Protein AF-A0A348VC91-F1 (afdb_monomer)

Structure (mmCIF, N/CA/C/O backbone):
data_AF-A0A348VC91-F1
#
_entry.id   AF-A0A348VC91-F1
#
loop_
_atom_site.group_PDB
_atom_site.id
_atom_site.type_symbol
_atom_site.label_atom_id
_atom_site.label_alt_id
_atom_site.label_comp_id
_atom_site.label_asym_id
_atom_site.label_entity_id
_atom_site.label_seq_id
_atom_site.pdbx_PDB_ins_code
_atom_site.Cartn_x
_atom_site.Cartn_y
_atom_site.Cartn_z
_atom_site.occupancy
_atom_site.B_iso_or_equiv
_atom_site.auth_seq_id
_atom_site.auth_comp_id
_atom_site.auth_asym_id
_atom_site.auth_atom_id
_atom_site.pdbx_PDB_model_num
ATOM 1 N N . MET A 1 1 ? 0.172 0.513 21.635 1.00 49.19 1 MET A N 1
ATOM 2 C CA . MET A 1 1 ? 0.280 0.175 20.194 1.00 49.19 1 MET A CA 1
ATOM 3 C C . MET A 1 1 ? -1.072 -0.354 19.743 1.00 49.19 1 MET A C 1
ATOM 5 O O . MET A 1 1 ? -1.693 -1.054 20.526 1.00 49.19 1 MET A O 1
ATOM 9 N N . ALA A 1 2 ? -1.558 -0.000 18.551 1.00 53.41 2 ALA A N 1
ATOM 10 C CA . ALA A 1 2 ? -2.836 -0.526 18.061 1.00 53.41 2 ALA A CA 1
ATOM 11 C C . ALA A 1 2 ? -2.743 -2.053 17.887 1.00 53.41 2 ALA A C 1
ATOM 13 O O . ALA A 1 2 ? -1.845 -2.532 17.196 1.00 53.41 2 ALA A O 1
ATOM 14 N N . HIS A 1 3 ? -3.642 -2.800 18.532 1.00 61.00 3 HIS A N 1
ATOM 15 C CA . HIS A 1 3 ? -3.702 -4.268 18.453 1.00 61.00 3 HIS A CA 1
ATOM 16 C C . HIS A 1 3 ? -4.579 -4.764 17.293 1.00 61.00 3 HIS A C 1
ATOM 18 O O . HIS A 1 3 ? -4.600 -5.957 17.003 1.00 61.00 3 HIS A O 1
ATOM 24 N N . ALA A 1 4 ? -5.285 -3.850 16.624 1.00 72.94 4 ALA A N 1
ATOM 25 C CA . ALA A 1 4 ? -6.134 -4.125 15.479 1.00 72.94 4 ALA A CA 1
ATOM 26 C C . ALA A 1 4 ? -6.077 -2.966 14.476 1.00 72.94 4 ALA A C 1
ATOM 28 O O . ALA A 1 4 ? -5.817 -1.811 14.830 1.00 72.94 4 ALA A O 1
ATOM 29 N N . GLY A 1 5 ? -6.318 -3.281 13.211 1.00 79.44 5 GLY A N 1
ATOM 30 C CA . GLY A 1 5 ? -6.436 -2.284 12.163 1.00 79.44 5 GLY A CA 1
ATOM 31 C C . GLY A 1 5 ? -6.714 -2.921 10.814 1.00 79.44 5 GLY A C 1
ATOM 32 O O . GLY A 1 5 ? -6.590 -4.132 10.645 1.00 79.44 5 GLY A O 1
ATOM 33 N N . LEU A 1 6 ? -7.100 -2.076 9.872 1.00 80.00 6 LEU A N 1
ATOM 34 C CA . LEU A 1 6 ? -7.502 -2.455 8.530 1.00 80.00 6 LEU A CA 1
ATOM 35 C C . LEU A 1 6 ? -6.354 -2.154 7.572 1.00 80.00 6 LEU A C 1
ATOM 37 O O . LEU A 1 6 ? -5.892 -1.014 7.523 1.00 80.00 6 LEU A O 1
ATOM 41 N N . THR A 1 7 ? -5.900 -3.133 6.795 1.00 81.75 7 THR A N 1
ATOM 42 C CA . THR A 1 7 ? -5.050 -2.844 5.639 1.00 81.75 7 THR A CA 1
ATOM 43 C C . THR A 1 7 ? -5.915 -2.780 4.392 1.00 81.75 7 THR A C 1
ATOM 45 O O . THR A 1 7 ? -6.643 -3.714 4.083 1.00 81.75 7 THR A O 1
ATOM 48 N N . ILE A 1 8 ? -5.802 -1.690 3.646 1.00 79.50 8 ILE A N 1
ATOM 49 C CA . ILE A 1 8 ? -6.390 -1.551 2.319 1.00 79.50 8 ILE A CA 1
ATOM 50 C C . ILE A 1 8 ? -5.256 -1.410 1.310 1.00 79.50 8 ILE A C 1
ATOM 52 O O . ILE A 1 8 ? -4.354 -0.604 1.500 1.00 79.50 8 ILE A O 1
ATOM 56 N N . PHE A 1 9 ? -5.261 -2.191 0.245 1.00 79.56 9 PHE A N 1
ATOM 57 C CA . PHE A 1 9 ? -4.449 -1.897 -0.931 1.00 79.56 9 PHE A CA 1
ATOM 58 C C . PHE A 1 9 ? -5.270 -1.008 -1.827 1.00 79.56 9 PHE A C 1
ATOM 60 O O . PHE A 1 9 ? -6.467 -1.217 -1.903 1.00 79.56 9 PHE A O 1
ATOM 67 N N . PHE A 1 10 ? -4.663 -0.046 -2.501 1.00 75.12 10 PHE A N 1
ATOM 68 C CA . PHE A 1 10 ? -5.365 0.741 -3.505 1.00 75.12 10 PHE A CA 1
ATOM 69 C C . PHE A 1 10 ? -4.452 1.012 -4.693 1.00 75.12 10 PHE A C 1
ATOM 71 O O . PHE A 1 10 ? -3.227 1.095 -4.568 1.00 75.12 10 PHE A O 1
ATOM 78 N N . ARG A 1 11 ? -5.067 1.224 -5.845 1.00 77.25 11 ARG A N 1
ATOM 79 C CA . ARG A 1 11 ? -4.423 1.720 -7.057 1.00 77.25 11 ARG A CA 1
ATOM 80 C C . ARG A 1 11 ? -5.231 2.891 -7.590 1.00 77.25 11 ARG A C 1
ATOM 82 O O . ARG A 1 11 ? -6.446 2.961 -7.432 1.00 77.25 11 ARG A O 1
ATOM 89 N N . LYS A 1 12 ? -4.532 3.835 -8.208 1.00 75.06 12 LYS A N 1
ATOM 90 C CA . LYS A 1 12 ? -5.169 4.980 -8.853 1.00 75.06 12 LYS A CA 1
ATOM 91 C C . LYS A 1 12 ? -5.523 4.608 -10.289 1.00 75.06 12 LYS A C 1
ATOM 93 O O . LYS A 1 12 ? -4.664 4.110 -11.016 1.00 75.06 12 LYS A O 1
ATOM 98 N N . MET A 1 13 ? -6.768 4.862 -10.670 1.00 75.06 13 MET A N 1
ATOM 99 C CA . MET A 1 13 ? -7.315 4.608 -12.006 1.00 75.06 13 MET A CA 1
ATOM 100 C C . MET A 1 13 ? -7.863 5.900 -12.619 1.00 75.06 13 MET A C 1
ATOM 102 O O . MET A 1 13 ? -8.285 6.806 -11.893 1.00 75.06 13 MET A O 1
ATOM 106 N N . ASP A 1 14 ? -7.842 5.997 -13.946 1.00 76.50 14 ASP A N 1
ATOM 107 C CA . ASP A 1 14 ? -8.416 7.111 -14.709 1.00 76.50 14 ASP A CA 1
ATOM 108 C C . ASP A 1 14 ? -8.005 8.498 -14.179 1.00 76.50 14 ASP A C 1
ATOM 110 O O . ASP A 1 14 ? -6.825 8.787 -13.969 1.00 76.50 14 ASP A O 1
ATOM 114 N N . VAL A 1 15 ? -8.983 9.372 -13.930 1.00 76.94 15 VAL A N 1
ATOM 115 C CA . VAL A 1 15 ? -8.771 10.744 -13.455 1.00 76.94 15 VAL A CA 1
ATOM 116 C C . VAL A 1 15 ? -8.117 10.771 -12.064 1.00 76.94 15 VAL A C 1
ATOM 118 O O . VAL A 1 15 ? -7.365 11.695 -11.751 1.00 76.94 15 VAL A O 1
ATOM 121 N N . SER A 1 16 ? -8.319 9.735 -11.238 1.00 75.38 16 SER A N 1
ATOM 122 C CA . SER A 1 16 ? -7.696 9.653 -9.908 1.00 75.38 16 SER A CA 1
ATOM 123 C C . SER A 1 16 ? -6.175 9.451 -9.966 1.00 75.38 16 SER A C 1
ATOM 125 O O . SER A 1 16 ? -5.488 9.768 -8.993 1.00 75.38 16 SER A O 1
ATOM 127 N N . ALA A 1 17 ? -5.625 9.001 -11.105 1.00 75.69 17 ALA A N 1
ATOM 128 C CA . ALA A 1 17 ? -4.179 8.878 -11.324 1.00 75.69 17 ALA A CA 1
ATOM 129 C C . ALA A 1 17 ? -3.439 10.214 -11.163 1.00 75.69 17 ALA A C 1
ATOM 131 O O . ALA A 1 17 ? -2.281 10.233 -10.743 1.00 75.69 17 ALA A O 1
ATOM 132 N N . TRP A 1 18 ? -4.127 11.327 -11.423 1.00 76.25 18 TRP A N 1
ATOM 133 C CA . TRP A 1 18 ? -3.575 12.679 -11.337 1.00 76.25 18 TRP A CA 1
ATOM 134 C C . TRP A 1 18 ? -3.635 13.276 -9.929 1.00 76.25 18 TRP A C 1
ATOM 136 O O . TRP A 1 18 ? -3.040 14.324 -9.679 1.00 76.25 18 TRP A O 1
ATOM 146 N N . LEU A 1 19 ? -4.329 12.626 -8.988 1.00 75.81 19 LEU A N 1
ATOM 147 C CA . LEU A 1 19 ? -4.413 13.114 -7.617 1.00 75.81 19 LEU A CA 1
ATOM 148 C C . LEU A 1 19 ? -3.072 12.963 -6.906 1.00 75.81 19 LEU A C 1
ATOM 150 O O . LEU A 1 19 ? -2.441 11.896 -6.917 1.00 75.81 19 LEU A O 1
ATOM 154 N N . SER A 1 20 ? -2.668 14.025 -6.208 1.00 76.88 20 SER A N 1
ATOM 155 C CA . SER A 1 20 ? -1.494 13.967 -5.351 1.00 76.88 20 SER A CA 1
ATOM 156 C C . SER A 1 20 ? -1.709 12.956 -4.226 1.00 76.88 20 SER A C 1
ATOM 158 O O . SER A 1 20 ? -2.829 12.641 -3.817 1.00 76.88 20 SER A O 1
ATOM 160 N N . TYR A 1 21 ? -0.608 12.446 -3.686 1.00 75.06 21 TYR A N 1
ATOM 161 C CA . TYR A 1 21 ? -0.661 11.560 -2.532 1.00 75.06 21 TYR A CA 1
ATOM 162 C C . TYR A 1 21 ? -1.391 12.193 -1.334 1.00 75.06 21 TYR A C 1
ATOM 164 O O . TYR A 1 21 ? -2.211 11.545 -0.692 1.00 75.06 21 TYR A O 1
ATOM 172 N N . LYS A 1 22 ? -1.154 13.485 -1.066 1.00 78.69 22 LYS A N 1
ATOM 173 C CA . LYS A 1 22 ? -1.791 14.201 0.051 1.00 78.69 22 LYS A CA 1
ATOM 174 C C . LYS A 1 22 ? -3.305 14.310 -0.118 1.00 78.69 22 LYS A C 1
ATOM 176 O O . LYS A 1 22 ? -4.031 14.179 0.866 1.00 78.69 22 LYS A O 1
ATOM 181 N N . ASP A 1 23 ? -3.772 14.536 -1.342 1.00 81.94 23 ASP A N 1
ATOM 182 C CA . ASP A 1 23 ? -5.206 14.634 -1.621 1.00 81.94 23 ASP A CA 1
ATOM 183 C C . ASP A 1 23 ? -5.893 13.284 -1.448 1.00 81.94 23 ASP A C 1
ATOM 185 O O . ASP A 1 23 ? -6.979 13.220 -0.879 1.00 81.94 23 ASP A O 1
ATOM 189 N N . TYR A 1 24 ? -5.212 12.202 -1.829 1.00 77.62 24 TYR A N 1
ATOM 190 C CA . TYR A 1 24 ? -5.696 10.844 -1.614 1.00 77.62 24 TYR A CA 1
ATOM 191 C C . TYR A 1 24 ? -5.828 10.501 -0.125 1.00 77.62 24 TYR A C 1
ATOM 193 O O . TYR A 1 24 ? -6.897 10.087 0.323 1.00 77.62 24 TYR A O 1
ATOM 201 N N . VAL A 1 25 ? -4.782 10.763 0.668 1.00 79.31 25 VAL A N 1
ATOM 202 C CA . VAL A 1 25 ? -4.811 10.567 2.128 1.00 79.31 25 VAL A CA 1
ATOM 203 C C . VAL A 1 25 ? -5.966 11.355 2.751 1.00 79.31 25 VAL A C 1
ATOM 205 O O . VAL A 1 25 ? -6.709 10.820 3.575 1.00 79.31 25 VAL A O 1
ATOM 208 N N . ARG A 1 26 ? -6.166 12.613 2.332 1.00 82.44 26 ARG A N 1
ATOM 209 C CA . ARG A 1 26 ? -7.272 13.457 2.807 1.00 82.44 26 ARG A CA 1
ATOM 210 C C . ARG A 1 26 ? -8.640 12.885 2.422 1.00 82.44 26 ARG A C 1
ATOM 212 O O . ARG A 1 26 ? -9.534 12.860 3.264 1.00 82.44 26 ARG A O 1
ATOM 219 N N . HIS A 1 27 ? -8.804 12.419 1.186 1.00 80.12 27 HIS A N 1
ATOM 220 C CA . HIS A 1 27 ? -10.064 11.852 0.706 1.00 80.12 27 HIS A CA 1
ATOM 221 C C . HIS A 1 27 ? -10.439 10.572 1.462 1.00 80.12 27 HIS A C 1
ATOM 223 O O . HIS A 1 27 ? -11.552 10.479 1.981 1.00 80.12 27 HIS A O 1
ATOM 229 N N . ILE A 1 28 ? -9.486 9.644 1.629 1.00 78.62 28 ILE A N 1
ATOM 230 C CA . ILE A 1 28 ? -9.665 8.458 2.478 1.00 78.62 28 ILE A CA 1
ATOM 231 C C . ILE A 1 28 ? -10.064 8.880 3.887 1.00 78.62 28 ILE A C 1
ATOM 233 O O . ILE A 1 28 ? -11.024 8.349 4.433 1.00 78.62 28 ILE A O 1
ATOM 237 N N . SER A 1 29 ? -9.360 9.853 4.470 1.00 81.25 29 SER A N 1
ATOM 238 C CA . SER A 1 29 ? -9.622 10.296 5.844 1.00 81.25 29 SER A CA 1
ATOM 239 C C . SER A 1 29 ? -11.075 10.738 6.026 1.00 81.25 29 SER A C 1
ATOM 241 O O . SER A 1 29 ? -11.736 10.320 6.973 1.00 81.25 29 SER A O 1
ATOM 243 N N . TYR A 1 30 ? -11.603 11.535 5.093 1.00 83.31 30 TYR A N 1
ATOM 244 C CA . TYR A 1 30 ? -13.007 11.945 5.131 1.00 83.31 30 TYR A CA 1
ATOM 245 C C . TYR A 1 30 ? -13.973 10.770 4.973 1.00 83.31 30 TYR A C 1
ATOM 247 O O . TYR A 1 30 ? -14.979 10.727 5.682 1.00 83.31 30 TYR A O 1
ATOM 255 N N . GLY A 1 31 ? -13.672 9.821 4.084 1.00 81.50 31 GLY A N 1
ATOM 256 C CA . GLY A 1 31 ? -14.468 8.605 3.920 1.00 81.50 31 GLY A CA 1
ATOM 257 C C . GLY A 1 31 ? -14.532 7.780 5.206 1.00 81.50 31 GLY A C 1
ATOM 258 O O . GLY A 1 31 ? -15.619 7.426 5.654 1.00 81.50 31 GLY A O 1
ATOM 259 N N . LEU A 1 32 ? -13.386 7.556 5.855 1.00 81.88 32 LEU A N 1
ATOM 260 C CA . LEU A 1 32 ? -13.294 6.783 7.097 1.00 81.88 32 LEU A CA 1
ATOM 261 C C . LEU A 1 32 ? -14.046 7.448 8.261 1.00 81.88 32 LEU A C 1
ATOM 263 O O . LEU A 1 32 ? -14.713 6.750 9.023 1.00 81.88 32 LEU A O 1
ATOM 267 N N . ILE A 1 33 ? -13.983 8.783 8.383 1.00 82.06 33 ILE A N 1
ATOM 268 C CA . ILE A 1 33 ? -14.761 9.532 9.389 1.00 82.06 33 ILE A CA 1
ATOM 269 C C . ILE A 1 33 ? -16.258 9.359 9.135 1.00 82.06 33 ILE A C 1
ATOM 271 O O . ILE A 1 33 ? -17.012 9.058 10.056 1.00 82.06 33 ILE A O 1
ATOM 275 N N . ARG A 1 34 ? -16.701 9.534 7.885 1.00 82.69 34 ARG A N 1
ATOM 276 C CA . ARG A 1 34 ? -18.122 9.420 7.520 1.00 82.69 34 ARG A CA 1
ATOM 277 C C . ARG A 1 34 ? -18.663 8.003 7.680 1.00 82.69 34 ARG A C 1
ATOM 279 O O . ARG A 1 34 ? -19.838 7.847 7.982 1.00 82.69 34 ARG A O 1
ATOM 286 N N . ALA A 1 35 ? -17.810 6.996 7.519 1.00 78.81 35 ALA A N 1
ATOM 287 C CA . ALA A 1 35 ? -18.142 5.601 7.781 1.00 78.81 35 ALA A CA 1
ATOM 288 C C . ALA A 1 35 ? -18.288 5.280 9.282 1.00 78.81 35 ALA A C 1
ATOM 290 O O . ALA A 1 35 ? -18.631 4.152 9.624 1.00 78.81 35 ALA A O 1
ATOM 291 N N . ASN A 1 36 ? -18.036 6.251 10.171 1.00 81.56 36 ASN A N 1
ATOM 292 C CA . ASN A 1 36 ? -18.142 6.112 11.623 1.00 81.56 36 ASN A CA 1
ATOM 293 C C . ASN A 1 36 ? -17.330 4.925 12.175 1.00 81.56 36 ASN A C 1
ATOM 295 O O . ASN A 1 36 ? -17.756 4.219 13.089 1.00 81.56 36 ASN A O 1
ATOM 299 N N . LEU A 1 37 ? -16.157 4.683 11.583 1.00 82.44 37 LEU A N 1
ATOM 300 C CA . LEU A 1 37 ? -15.263 3.621 12.025 1.00 82.44 37 LEU A CA 1
ATOM 301 C C . LEU A 1 37 ? -14.604 3.996 13.364 1.00 82.44 37 LEU A C 1
ATOM 303 O O . LEU A 1 37 ? -14.327 5.176 13.607 1.00 82.44 37 LEU A O 1
ATOM 307 N N . PRO A 1 38 ? -14.277 3.017 14.226 1.00 85.31 38 PRO A N 1
ATOM 308 C CA . PRO A 1 38 ? -13.586 3.261 15.490 1.00 85.31 38 PRO A CA 1
ATOM 309 C C . PRO A 1 38 ? -12.091 3.537 15.251 1.00 85.31 38 PRO A C 1
ATOM 311 O O . PRO A 1 38 ? -11.214 2.730 15.561 1.00 85.31 38 PRO A O 1
ATOM 314 N N . LEU A 1 39 ? -11.794 4.689 14.651 1.00 86.19 39 LEU A N 1
ATOM 315 C CA . LEU A 1 39 ? -10.453 5.117 14.257 1.00 86.19 39 LEU A CA 1
ATOM 316 C C . LEU A 1 39 ? -9.629 5.606 15.452 1.00 86.19 39 LEU A C 1
ATOM 318 O O . LEU A 1 39 ? -10.161 6.118 16.442 1.00 86.19 39 LEU A O 1
ATOM 322 N N . LEU A 1 40 ? -8.307 5.492 15.327 1.00 86.88 40 LEU A N 1
ATOM 323 C CA . LEU A 1 40 ? -7.362 6.151 16.224 1.00 86.88 40 LEU A CA 1
ATOM 324 C C . LEU A 1 40 ? -7.036 7.563 15.736 1.00 86.88 40 LEU A C 1
ATOM 326 O O . LEU A 1 40 ? -6.981 7.823 14.535 1.00 86.88 40 LEU A O 1
ATOM 330 N N . TYR A 1 41 ? -6.782 8.458 16.686 1.00 85.94 41 TYR A N 1
ATOM 331 C CA . TYR A 1 41 ? -6.472 9.860 16.434 1.00 85.94 41 TYR A CA 1
ATOM 332 C C . TYR A 1 41 ? -5.163 10.244 17.123 1.00 85.94 41 TYR A C 1
ATOM 334 O O . TYR A 1 41 ? -4.785 9.649 18.131 1.00 85.94 41 TYR A O 1
ATOM 342 N N . THR A 1 42 ? -4.451 11.216 16.562 1.00 84.38 42 THR A N 1
ATOM 343 C CA . THR A 1 42 ? -3.284 11.835 17.195 1.00 84.38 42 THR A CA 1
ATOM 344 C C . THR A 1 42 ? -3.702 12.628 18.428 1.00 84.38 42 THR A C 1
ATOM 346 O O . THR A 1 42 ? -4.683 13.368 18.370 1.00 84.38 42 THR A O 1
ATOM 349 N N . GLU A 1 43 ? -2.911 12.565 19.493 1.00 78.50 43 GLU A N 1
ATOM 350 C CA . GLU A 1 43 ? -3.114 13.385 20.690 1.00 78.50 43 GLU A CA 1
ATOM 351 C C . GLU A 1 43 ? -2.582 14.813 20.440 1.00 78.50 43 GLU A C 1
ATOM 353 O O . GLU A 1 43 ? -1.401 14.999 20.143 1.00 78.50 43 GLU A O 1
ATOM 358 N N . GLY A 1 44 ? -3.452 15.831 20.490 1.00 74.12 44 GLY A N 1
ATOM 359 C CA . GLY A 1 44 ? -3.078 17.238 20.284 1.00 74.12 44 GLY A CA 1
ATOM 360 C C . GLY A 1 44 ? -4.266 18.171 20.011 1.00 74.12 44 GLY A C 1
ATOM 361 O O . GLY A 1 44 ? -5.404 17.730 19.911 1.00 74.12 44 GLY A O 1
ATOM 362 N N . PHE A 1 45 ? -3.998 19.475 19.850 1.00 63.66 45 PHE A N 1
ATOM 363 C CA . PHE A 1 45 ? -5.027 20.521 19.661 1.00 63.66 45 PHE A CA 1
ATOM 364 C C . PHE A 1 45 ? -5.889 20.365 18.394 1.00 63.66 45 PHE A C 1
ATOM 366 O O . PHE A 1 45 ? -6.964 20.953 18.304 1.00 63.66 45 PHE A O 1
ATOM 373 N N . GLN A 1 46 ? -5.423 19.596 17.408 1.00 74.12 46 GLN A N 1
ATOM 374 C CA . GLN A 1 46 ? -6.191 19.247 16.218 1.00 74.12 46 GLN A CA 1
ATOM 375 C C . GLN A 1 46 ? -6.059 17.746 15.979 1.00 74.12 46 GLN A C 1
ATOM 377 O O . GLN A 1 46 ? -5.072 17.289 15.398 1.00 74.12 46 GLN A O 1
ATOM 382 N N . GLU A 1 47 ? -7.051 16.991 16.440 1.00 74.50 47 GLU A N 1
ATOM 383 C CA . GLU A 1 47 ? -7.103 15.544 16.261 1.00 74.50 47 GLU A CA 1
ATOM 384 C C . GLU A 1 47 ? -7.097 15.195 14.770 1.00 74.50 47 GLU A C 1
ATOM 386 O O . GLU A 1 47 ? -7.906 15.685 13.976 1.00 74.50 47 GLU A O 1
ATOM 391 N N . ARG A 1 48 ? -6.154 14.345 14.369 1.00 80.81 48 ARG A N 1
ATOM 392 C CA . ARG A 1 48 ? -6.073 13.797 13.016 1.00 80.81 48 ARG A CA 1
ATOM 393 C C . ARG A 1 48 ? -6.123 12.294 13.106 1.00 80.81 48 ARG A C 1
ATOM 395 O O . ARG A 1 48 ? -5.506 11.716 13.994 1.00 80.81 48 ARG A O 1
ATOM 402 N N . ILE A 1 49 ? -6.827 11.672 12.168 1.00 82.56 49 ILE A N 1
ATOM 403 C CA . ILE A 1 49 ? -6.829 10.217 12.049 1.00 82.56 49 ILE A CA 1
ATOM 404 C C . ILE A 1 49 ? -5.379 9.754 11.912 1.00 82.56 49 ILE A C 1
ATOM 406 O O . ILE A 1 49 ? -4.628 10.256 11.069 1.00 82.56 49 ILE A O 1
ATOM 410 N N . LEU A 1 50 ? -4.990 8.792 12.737 1.00 83.38 50 LEU A N 1
AT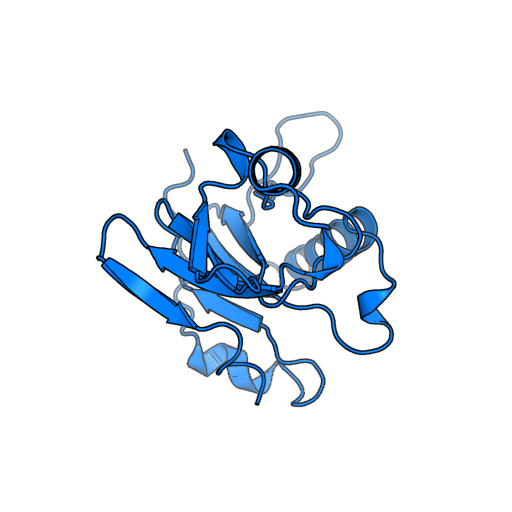OM 411 C CA . LEU A 1 50 ? -3.742 8.076 12.559 1.00 83.38 50 LEU A CA 1
ATOM 412 C C . LEU A 1 50 ? -3.880 7.209 11.311 1.00 83.38 50 LEU A C 1
ATOM 414 O O . LEU A 1 50 ? -4.636 6.246 11.302 1.00 83.38 50 LEU A O 1
ATOM 418 N N . LEU A 1 51 ? -3.148 7.558 10.257 1.00 79.56 51 LEU A N 1
ATOM 419 C CA . LEU A 1 51 ? -3.022 6.756 9.045 1.00 79.56 51 LEU A CA 1
ATOM 420 C C . LEU A 1 51 ? -1.560 6.362 8.876 1.00 79.56 51 LEU A C 1
ATOM 422 O O . LEU A 1 51 ? -0.674 7.217 8.913 1.00 79.56 51 LEU A O 1
ATOM 426 N N . GLN A 1 52 ? -1.304 5.070 8.690 1.00 79.50 52 GLN A N 1
ATOM 427 C CA . GLN A 1 52 ? 0.019 4.568 8.347 1.00 79.50 52 GLN A CA 1
ATOM 428 C C . GLN A 1 52 ? 0.065 4.336 6.849 1.00 79.50 52 GLN A C 1
ATOM 430 O O . GLN A 1 52 ? -0.558 3.426 6.303 1.00 79.50 52 GLN A O 1
ATOM 435 N N . THR A 1 53 ? 0.778 5.231 6.190 1.00 73.69 53 THR A N 1
ATOM 436 C CA . THR A 1 53 ? 0.778 5.330 4.744 1.00 73.69 53 THR A CA 1
ATOM 437 C C . THR A 1 53 ? 2.120 4.828 4.205 1.00 73.69 53 THR A C 1
ATOM 439 O O . THR A 1 53 ? 3.142 5.134 4.827 1.00 73.69 53 THR A O 1
ATOM 442 N N . PRO A 1 54 ? 2.154 4.086 3.090 1.00 70.81 54 PRO A N 1
ATOM 443 C CA . PRO A 1 54 ? 3.387 3.525 2.560 1.00 70.81 54 PRO A CA 1
ATOM 444 C C . PRO A 1 54 ? 4.327 4.627 2.056 1.00 70.81 54 PRO A C 1
ATOM 446 O O . PRO A 1 54 ? 3.931 5.766 1.813 1.00 70.81 54 PRO A O 1
ATOM 449 N N . SER A 1 55 ? 5.607 4.294 1.903 1.00 72.94 55 SER A N 1
ATOM 450 C CA . SER A 1 55 ? 6.573 5.234 1.330 1.00 72.94 55 SER A CA 1
ATOM 451 C C . SER A 1 55 ? 6.190 5.621 -0.099 1.00 72.94 55 SER A C 1
ATOM 453 O O . SER A 1 55 ? 5.831 4.761 -0.904 1.00 72.94 55 SER A O 1
ATOM 455 N N . ALA A 1 56 ? 6.313 6.912 -0.419 1.00 71.75 56 ALA A N 1
ATOM 456 C CA . ALA A 1 56 ? 5.999 7.431 -1.744 1.00 71.75 56 ALA A CA 1
ATOM 457 C C . ALA A 1 56 ? 6.860 6.763 -2.828 1.00 71.75 56 ALA A C 1
ATOM 459 O O . ALA A 1 56 ? 8.080 6.631 -2.684 1.00 71.75 56 ALA A O 1
ATOM 460 N N . LEU A 1 57 ? 6.224 6.374 -3.935 1.00 74.25 57 LEU A N 1
ATOM 461 C CA . LEU A 1 57 ? 6.931 5.848 -5.097 1.00 74.25 57 LEU A CA 1
ATOM 462 C C . LEU A 1 57 ? 7.671 6.971 -5.853 1.00 74.25 57 LEU A C 1
ATOM 464 O O . LEU A 1 57 ? 7.193 8.109 -5.895 1.00 74.25 57 LEU A O 1
ATOM 468 N N . PRO A 1 58 ? 8.827 6.675 -6.476 1.00 70.19 58 PRO A N 1
ATOM 469 C CA . PRO A 1 58 ? 9.493 7.601 -7.385 1.00 70.19 58 PRO A CA 1
ATOM 470 C C . PRO A 1 58 ? 8.613 7.995 -8.577 1.00 70.19 58 PRO A C 1
ATOM 472 O O . PRO A 1 58 ? 7.745 7.239 -9.015 1.00 70.19 58 PRO A O 1
ATOM 475 N N . LEU A 1 59 ? 8.899 9.166 -9.152 1.00 71.69 59 LEU A N 1
ATOM 476 C CA . LEU A 1 59 ? 8.255 9.621 -10.384 1.00 71.69 59 LEU A CA 1
ATOM 477 C C . LEU A 1 59 ? 8.484 8.616 -11.523 1.00 71.69 59 LEU A C 1
ATOM 479 O O . LEU A 1 59 ? 9.601 8.138 -11.719 1.00 71.69 59 LEU A O 1
ATOM 483 N N . GLY A 1 60 ? 7.428 8.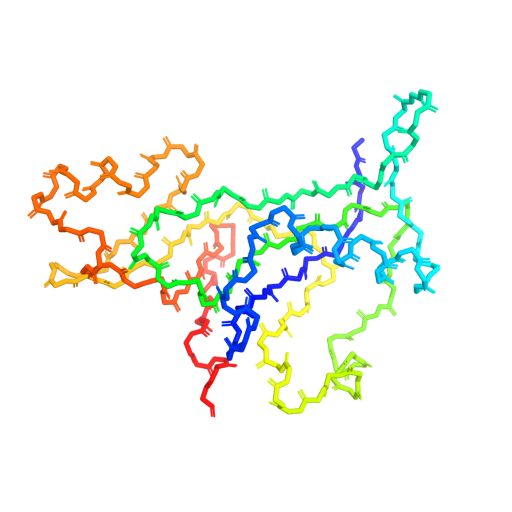336 -12.287 1.00 70.19 60 GLY A N 1
ATOM 484 C CA . GLY A 1 60 ? 7.464 7.412 -13.426 1.00 70.19 60 GLY A CA 1
ATOM 485 C C . GLY A 1 60 ? 7.183 5.946 -13.083 1.00 70.19 60 GLY A C 1
ATOM 486 O O . GLY A 1 60 ? 7.127 5.133 -13.997 1.00 70.19 60 GLY A O 1
ATOM 487 N N . VAL A 1 61 ? 6.968 5.608 -11.808 1.00 70.12 61 VAL A N 1
ATOM 488 C CA . VAL A 1 61 ? 6.638 4.243 -11.374 1.00 70.12 61 VAL A CA 1
ATOM 489 C C . VAL A 1 61 ? 5.133 4.120 -11.158 1.00 70.12 61 VAL A C 1
ATOM 491 O O . VAL A 1 61 ? 4.544 4.868 -10.375 1.00 70.12 61 VAL A O 1
ATOM 494 N N . SER A 1 62 ? 4.499 3.159 -11.828 1.00 71.00 62 SER A N 1
ATOM 495 C CA . SER A 1 62 ? 3.070 2.890 -11.651 1.00 71.00 62 SER A CA 1
ATOM 496 C C . SER A 1 62 ? 2.783 2.263 -10.284 1.00 71.00 62 SER A C 1
ATOM 498 O O . SER A 1 62 ? 3.415 1.282 -9.884 1.00 71.00 62 SER A O 1
ATOM 500 N N . SER A 1 63 ? 1.792 2.813 -9.578 1.00 70.75 63 SER A N 1
ATOM 501 C CA . SER A 1 63 ? 1.284 2.262 -8.321 1.00 70.75 63 SER A CA 1
ATOM 502 C C . SER A 1 63 ? 0.143 1.289 -8.601 1.00 70.75 63 SER A C 1
ATOM 504 O O . SER A 1 63 ? -0.944 1.714 -8.989 1.00 70.75 63 SER A O 1
ATOM 506 N N . LEU A 1 64 ? 0.392 -0.014 -8.436 1.00 74.69 64 LEU A N 1
ATOM 507 C CA . LEU A 1 64 ? -0.605 -1.062 -8.704 1.00 74.69 64 LEU A CA 1
ATOM 508 C C . LEU A 1 64 ? -1.325 -1.587 -7.451 1.00 74.69 64 LEU A C 1
ATOM 510 O O . LEU A 1 64 ? -2.146 -2.485 -7.561 1.00 74.69 64 LEU A O 1
ATOM 514 N N . GLY A 1 65 ? -1.055 -1.035 -6.267 1.00 76.06 65 GLY A N 1
ATOM 515 C CA . GLY A 1 65 ? -1.610 -1.551 -5.012 1.00 76.06 65 GLY A CA 1
ATOM 516 C C . GLY A 1 65 ? -0.726 -1.172 -3.833 1.00 76.06 65 GLY A C 1
ATOM 517 O O . GLY A 1 65 ? 0.156 -1.923 -3.409 1.00 76.06 65 GLY A O 1
ATOM 518 N N . GLU A 1 66 ? -0.868 0.050 -3.346 1.00 77.69 66 GLU A N 1
ATOM 519 C CA . GLU A 1 66 ? -0.149 0.537 -2.173 1.00 77.69 66 GLU A CA 1
ATOM 520 C C . GLU A 1 66 ? -0.904 0.150 -0.892 1.00 77.69 66 GLU A C 1
ATOM 522 O O . GLU A 1 66 ? -2.086 0.466 -0.783 1.00 77.69 66 GLU A O 1
ATOM 527 N N . PRO A 1 67 ? -0.262 -0.535 0.075 1.00 80.81 67 PRO A N 1
ATOM 528 C CA . PRO A 1 67 ? -0.913 -0.897 1.326 1.00 80.81 67 PRO A CA 1
ATOM 529 C C . PRO A 1 67 ? -0.998 0.315 2.248 1.00 80.81 67 PRO A C 1
ATOM 531 O O . PRO A 1 67 ? 0.013 0.859 2.683 1.00 80.81 67 PRO A O 1
ATOM 534 N N . PHE A 1 68 ? -2.213 0.695 2.595 1.00 82.06 68 PHE A N 1
ATOM 535 C CA . PHE A 1 68 ? -2.538 1.640 3.646 1.00 82.06 68 PHE A CA 1
ATOM 536 C C . PHE A 1 68 ? -2.993 0.877 4.869 1.00 82.06 68 PHE A C 1
ATOM 538 O O . PHE A 1 68 ? -3.945 0.105 4.796 1.00 82.06 68 PHE A O 1
ATOM 545 N N . PHE A 1 69 ? -2.346 1.116 6.002 1.00 84.69 69 PHE A N 1
ATOM 546 C CA . PHE A 1 69 ? -2.804 0.581 7.270 1.00 84.69 69 PHE A CA 1
ATOM 547 C C . PHE A 1 69 ? -3.528 1.660 8.075 1.00 84.69 69 PHE A C 1
ATOM 549 O O . PHE A 1 69 ? -3.004 2.745 8.336 1.00 84.69 69 PHE A O 1
ATOM 556 N N . ILE A 1 70 ? -4.749 1.336 8.476 1.00 85.25 70 ILE A N 1
ATOM 557 C CA . ILE A 1 70 ? -5.635 2.178 9.265 1.00 85.25 70 ILE A CA 1
ATOM 558 C C . ILE A 1 70 ? -5.688 1.566 10.669 1.00 85.25 70 ILE A C 1
ATOM 560 O O . ILE A 1 70 ? -6.386 0.571 10.875 1.00 85.25 70 ILE A O 1
ATOM 564 N N . PRO A 1 71 ? -4.926 2.100 11.636 1.00 83.44 71 PRO A N 1
ATOM 565 C CA . PRO A 1 71 ? -4.992 1.658 13.020 1.00 83.44 71 PRO A CA 1
ATOM 566 C C . PRO A 1 71 ? -6.359 1.997 13.629 1.00 83.44 71 PRO A C 1
ATOM 568 O O . PRO A 1 71 ? -6.879 3.105 13.473 1.00 83.44 71 PRO A O 1
ATOM 571 N N . MET A 1 72 ? -6.933 1.038 14.351 1.00 83.00 72 MET A N 1
ATOM 572 C CA . MET A 1 72 ? -8.276 1.149 14.921 1.00 83.00 72 MET A CA 1
ATOM 573 C C . MET A 1 72 ? -8.248 0.943 16.434 1.00 83.00 72 MET A C 1
ATOM 575 O O . MET A 1 72 ? -7.347 0.296 16.972 1.00 83.00 72 MET A O 1
ATOM 579 N N . LYS A 1 73 ? -9.229 1.529 17.127 1.00 83.25 73 LYS A N 1
ATOM 580 C CA . LYS A 1 73 ? -9.420 1.376 18.576 1.00 83.25 73 LYS A CA 1
ATOM 581 C C . LYS A 1 73 ? -9.832 -0.051 18.930 1.00 83.25 73 LYS A C 1
ATOM 583 O O . LYS A 1 73 ? -9.393 -0.579 19.946 1.00 83.25 73 LYS A O 1
ATOM 588 N N . GLU A 1 74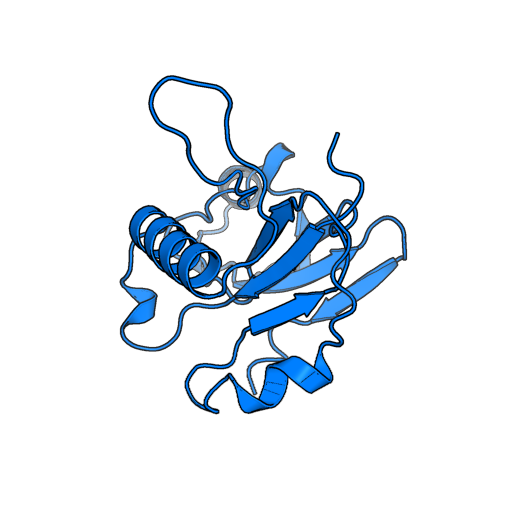 ? -10.633 -0.671 18.073 1.00 81.19 74 GLU A N 1
ATOM 589 C CA . GLU A 1 74 ? -11.141 -2.031 18.232 1.00 81.19 74 GLU A CA 1
ATOM 590 C C . GLU A 1 74 ? -11.088 -2.799 16.906 1.00 81.19 74 GLU A C 1
ATOM 592 O O . GLU A 1 74 ? -10.932 -2.214 15.832 1.00 81.19 74 GLU A O 1
ATOM 597 N N . SER A 1 75 ? -11.168 -4.129 16.989 1.00 74.19 75 SER A N 1
ATOM 598 C CA . SER A 1 75 ? -11.140 -4.995 15.810 1.00 74.19 75 SER A CA 1
ATOM 599 C C . SER A 1 75 ? -12.465 -4.936 15.056 1.00 74.19 75 SER A C 1
ATOM 601 O O . SER A 1 75 ? -13.530 -5.140 15.640 1.00 74.19 75 SER A O 1
ATOM 603 N N . LEU A 1 76 ? -12.394 -4.703 13.746 1.00 73.06 76 LEU A N 1
ATOM 604 C CA . LEU A 1 76 ? -13.544 -4.835 12.864 1.00 73.06 76 LEU A CA 1
ATOM 605 C C . LEU A 1 76 ? -13.760 -6.301 12.503 1.00 73.06 76 LEU A C 1
ATOM 607 O O . LEU A 1 76 ? -12.889 -6.951 11.927 1.00 73.06 76 LEU A O 1
ATOM 611 N N . LYS A 1 77 ? -14.970 -6.799 12.750 1.00 71.56 77 LYS A N 1
ATOM 612 C CA . LYS A 1 77 ? -15.430 -8.085 12.215 1.00 71.56 77 LYS A CA 1
ATOM 613 C C . LYS A 1 77 ? -16.055 -7.877 10.838 1.00 71.56 77 LYS A C 1
ATOM 615 O O . LYS A 1 77 ? -17.257 -8.035 10.683 1.00 71.56 77 LYS A O 1
ATOM 620 N N . VAL A 1 78 ? -15.242 -7.470 9.867 1.00 67.81 78 VAL A N 1
ATOM 621 C CA . VAL A 1 78 ? -15.683 -7.250 8.485 1.00 67.81 78 VAL A CA 1
ATOM 622 C C . VAL A 1 78 ? -14.860 -8.137 7.566 1.00 67.81 78 VAL A C 1
ATOM 624 O O . VAL A 1 78 ? -13.629 -8.105 7.601 1.00 67.81 78 VAL A O 1
ATOM 627 N N . ARG A 1 79 ? -15.542 -8.949 6.757 1.00 65.75 79 ARG A N 1
ATOM 628 C CA . ARG A 1 79 ? -14.894 -9.797 5.752 1.00 65.75 79 ARG A CA 1
ATOM 629 C C . ARG A 1 79 ? -14.722 -9.042 4.437 1.00 65.75 79 ARG A C 1
ATOM 631 O O . ARG A 1 79 ? -15.519 -8.165 4.111 1.00 65.75 79 ARG A O 1
ATOM 638 N N . ALA A 1 80 ? -13.704 -9.400 3.657 1.00 64.12 80 ALA A N 1
ATOM 639 C CA . ALA A 1 80 ? -13.429 -8.753 2.373 1.00 64.12 80 ALA A CA 1
ATOM 640 C C . ALA A 1 80 ? -14.614 -8.868 1.395 1.00 64.12 80 ALA A C 1
ATOM 642 O O . ALA A 1 80 ? -14.891 -7.943 0.634 1.00 64.12 80 ALA A O 1
ATOM 643 N N . GLU A 1 81 ? -15.358 -9.976 1.441 1.00 65.31 81 GLU A N 1
ATOM 644 C CA . GLU A 1 81 ? -16.530 -10.214 0.594 1.00 65.31 81 GLU A CA 1
ATOM 645 C C . GLU A 1 81 ? -17.679 -9.254 0.902 1.00 65.31 81 GLU A C 1
ATOM 647 O O . GLU A 1 81 ? -18.404 -8.860 -0.007 1.00 65.31 81 GLU A O 1
ATOM 652 N N . GLU A 1 82 ? -17.820 -8.850 2.165 1.00 68.81 82 GLU A N 1
ATOM 653 C CA . GLU A 1 82 ? -18.865 -7.925 2.613 1.00 68.81 82 GLU A CA 1
ATOM 654 C C . GLU A 1 82 ? -18.617 -6.503 2.108 1.00 68.81 82 GLU A C 1
ATOM 656 O O . GLU A 1 82 ? -19.548 -5.709 2.021 1.00 68.81 82 GLU A O 1
ATOM 661 N N . LEU A 1 83 ? -17.378 -6.190 1.724 1.00 67.56 83 LEU A N 1
ATOM 662 C CA . LEU A 1 83 ? -17.002 -4.882 1.202 1.00 67.56 83 LEU A CA 1
ATOM 663 C C . LEU A 1 83 ? -17.174 -4.775 -0.317 1.00 67.56 83 LEU A C 1
ATOM 665 O O . LEU A 1 83 ? -17.339 -3.669 -0.824 1.00 67.56 83 LEU A O 1
ATOM 669 N N . LYS A 1 84 ? -17.206 -5.903 -1.043 1.00 66.31 84 LYS A N 1
ATOM 670 C CA . LYS A 1 84 ? -17.346 -5.935 -2.513 1.00 66.31 84 LYS A CA 1
ATOM 671 C C . LYS A 1 84 ? -18.521 -5.107 -3.058 1.00 66.31 84 LYS A C 1
ATOM 673 O O . LYS A 1 84 ? -18.297 -4.395 -4.030 1.00 66.31 84 LYS A O 1
ATOM 678 N N . PRO A 1 85 ? -19.736 -5.134 -2.472 1.00 69.81 85 PRO A N 1
ATOM 679 C CA . PRO A 1 85 ? -20.877 -4.381 -3.005 1.00 69.81 85 PRO A CA 1
ATOM 680 C C . PRO A 1 85 ? -20.719 -2.857 -2.935 1.00 69.81 85 PRO A C 1
ATOM 682 O O . PRO A 1 85 ? -21.451 -2.138 -3.607 1.00 69.81 85 PRO A O 1
ATOM 685 N N . PHE A 1 86 ? -19.797 -2.363 -2.105 1.00 67.56 86 PHE A N 1
ATOM 686 C CA . PHE A 1 86 ? -19.562 -0.933 -1.910 1.00 67.56 86 PHE A CA 1
ATOM 687 C C . PHE A 1 86 ? -18.541 -0.353 -2.891 1.00 67.56 86 PHE A C 1
ATOM 689 O O . PHE A 1 86 ? -18.330 0.858 -2.890 1.00 67.56 86 PHE A O 1
ATOM 696 N N . PHE A 1 87 ? -17.924 -1.191 -3.726 1.00 65.25 87 PHE A N 1
ATOM 697 C CA . PHE A 1 87 ? -17.039 -0.751 -4.793 1.00 65.25 87 PHE A CA 1
ATOM 698 C C . PHE A 1 87 ? -17.743 -0.919 -6.135 1.00 65.25 87 PHE A C 1
ATOM 700 O O . PHE A 1 87 ? -18.225 -2.005 -6.463 1.00 65.25 87 PHE A O 1
ATOM 707 N N . SER A 1 88 ? -17.795 0.143 -6.939 1.00 61.19 88 SER A N 1
ATOM 708 C CA . SER A 1 88 ? -18.181 -0.020 -8.339 1.00 61.19 88 SER A CA 1
ATOM 709 C C . SER A 1 88 ? -17.069 -0.749 -9.104 1.00 61.19 88 SER A C 1
ATOM 711 O O . SER A 1 88 ? -15.889 -0.632 -8.771 1.00 61.19 88 SER A O 1
ATOM 713 N N . SER A 1 89 ? -17.423 -1.494 -10.155 1.00 58.88 89 SER A N 1
ATOM 714 C CA . SER A 1 89 ? -16.453 -2.239 -10.977 1.00 58.88 89 SER A CA 1
ATOM 715 C C . SER A 1 89 ? -15.347 -1.355 -11.571 1.00 58.88 89 SER A C 1
ATOM 717 O O . SER A 1 89 ? -14.253 -1.840 -11.828 1.00 58.88 89 SER A O 1
ATOM 719 N N . HIS A 1 90 ? -15.619 -0.059 -11.752 1.00 56.59 90 HIS A N 1
ATOM 720 C CA . HIS A 1 90 ? -14.670 0.939 -12.255 1.00 56.59 90 HIS A CA 1
ATOM 721 C C . HIS A 1 90 ? -13.799 1.554 -11.141 1.00 56.59 90 HIS A C 1
ATOM 723 O O . HIS A 1 90 ? -12.732 2.096 -11.413 1.00 56.59 90 HIS A O 1
ATOM 729 N N . GLU A 1 91 ? -14.228 1.467 -9.879 1.00 57.75 91 GLU A N 1
ATOM 730 C CA . GLU A 1 91 ? -13.489 1.945 -8.702 1.00 57.75 91 GLU A CA 1
ATOM 731 C C . GLU A 1 91 ? -12.642 0.849 -8.040 1.00 57.75 91 GLU A C 1
ATOM 733 O O . GLU A 1 91 ? -11.923 1.129 -7.079 1.00 57.75 91 GLU A O 1
ATOM 738 N N . MET A 1 92 ? -12.706 -0.398 -8.522 1.00 59.09 92 MET A N 1
ATOM 739 C CA . MET A 1 92 ? -11.947 -1.501 -7.936 1.00 59.09 92 MET A CA 1
ATOM 740 C C . MET A 1 92 ? -10.509 -1.517 -8.435 1.00 59.09 92 MET A C 1
ATOM 742 O O . MET A 1 92 ? -10.196 -2.013 -9.514 1.00 59.09 92 MET A O 1
ATOM 746 N N . PRO A 1 93 ? -9.605 -1.027 -7.584 1.00 59.00 93 PRO A N 1
ATOM 747 C CA . PRO A 1 93 ? -8.473 -1.876 -7.239 1.00 59.00 93 PRO A CA 1
ATOM 748 C C . PRO A 1 93 ? -8.163 -1.803 -5.738 1.00 59.00 93 PRO A C 1
ATOM 750 O O . PRO A 1 93 ? -7.012 -1.591 -5.341 1.00 59.00 93 PRO A O 1
ATOM 753 N N . VAL A 1 94 ? -9.205 -1.923 -4.902 1.00 64.38 94 VAL A N 1
ATOM 754 C CA . VAL A 1 94 ? -9.060 -1.937 -3.444 1.00 64.38 94 VAL A CA 1
ATOM 755 C C . VAL A 1 94 ? -9.215 -3.347 -2.880 1.00 64.38 94 VAL A C 1
ATOM 757 O O . VAL A 1 94 ? -10.304 -3.913 -2.899 1.00 64.38 94 VAL A O 1
ATOM 760 N N . LEU A 1 95 ? -8.125 -3.916 -2.356 1.00 70.94 95 LEU A N 1
ATOM 761 C CA . LEU A 1 95 ? -8.144 -5.179 -1.607 1.00 70.94 95 LEU A CA 1
ATOM 762 C C . LEU A 1 95 ? -8.110 -4.872 -0.114 1.00 70.94 95 LEU A C 1
ATOM 764 O O . LEU A 1 95 ? -7.229 -4.151 0.345 1.00 70.94 95 LEU A O 1
ATOM 768 N N . VAL A 1 96 ? -9.028 -5.450 0.653 1.00 72.06 96 VAL A N 1
ATOM 769 C CA . VAL A 1 96 ? -9.125 -5.204 2.093 1.00 72.06 96 VAL A CA 1
ATOM 770 C C . VAL A 1 96 ? -8.673 -6.431 2.876 1.00 72.06 96 VAL A C 1
ATOM 772 O O . VAL A 1 96 ? -9.210 -7.521 2.698 1.00 72.06 96 VAL A O 1
ATOM 775 N N . LEU A 1 97 ? -7.702 -6.241 3.767 1.00 71.06 97 LEU A N 1
ATOM 776 C CA . LEU A 1 97 ? -7.234 -7.221 4.740 1.00 71.06 97 LEU A CA 1
ATOM 777 C C . LEU A 1 97 ? -7.607 -6.766 6.154 1.00 71.06 97 LEU A C 1
ATOM 779 O O . LEU A 1 97 ? -7.364 -5.625 6.547 1.00 71.06 97 LEU A O 1
ATOM 783 N N . SER A 1 98 ? -8.161 -7.683 6.946 1.00 66.50 98 SER A N 1
ATOM 784 C CA . SER A 1 98 ? -8.692 -7.429 8.293 1.00 66.50 98 SER A CA 1
ATOM 785 C C . SER A 1 98 ? -7.625 -7.312 9.396 1.00 66.50 98 SER A C 1
ATOM 787 O O . SER A 1 98 ? -7.951 -7.398 10.579 1.00 66.50 98 SER A O 1
ATOM 789 N N . TYR A 1 99 ? -6.349 -7.163 9.038 1.00 70.88 99 TYR A N 1
ATOM 790 C CA . TYR A 1 99 ? -5.240 -7.074 9.986 1.00 70.88 99 TYR A CA 1
ATOM 791 C C . TYR A 1 99 ? -4.112 -6.191 9.445 1.00 70.88 99 TYR A C 1
ATOM 793 O O . TYR A 1 99 ? -4.055 -5.890 8.252 1.00 70.88 99 TYR A O 1
ATOM 801 N N . LYS A 1 100 ? -3.194 -5.791 10.334 1.00 77.50 100 LYS A N 1
ATOM 802 C CA . LYS A 1 100 ? -1.970 -5.082 9.953 1.00 77.50 100 LYS A CA 1
ATOM 803 C C . LYS A 1 100 ? -1.127 -5.963 9.044 1.00 77.50 100 LYS A C 1
ATOM 805 O O . LYS A 1 100 ? -0.647 -6.993 9.501 1.00 77.50 100 LYS A O 1
ATOM 810 N N . LEU A 1 101 ? -0.883 -5.517 7.814 1.00 79.00 101 LEU A N 1
ATOM 811 C CA . LEU A 1 101 ? 0.050 -6.201 6.927 1.00 79.00 101 LEU A CA 1
ATOM 812 C C . LEU A 1 101 ? 1.401 -6.403 7.625 1.00 79.00 101 LEU A C 1
ATOM 814 O O . LEU A 1 101 ? 2.02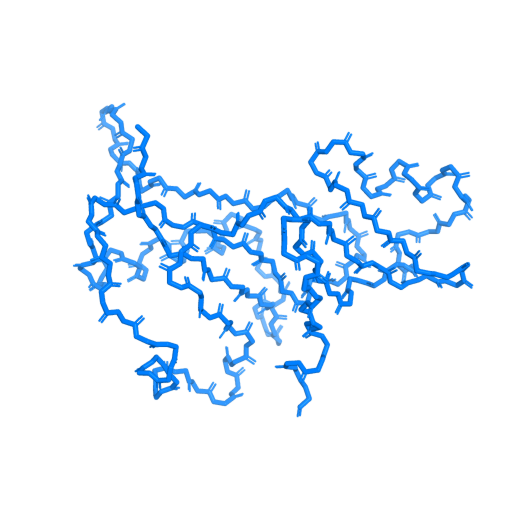5 -5.447 8.101 1.00 79.00 101 LEU A O 1
ATOM 818 N N . ASP A 1 102 ? 1.826 -7.660 7.679 1.00 81.44 102 ASP A N 1
ATOM 819 C CA . ASP A 1 102 ? 3.143 -8.043 8.167 1.00 81.44 102 ASP A CA 1
ATOM 820 C C . ASP A 1 102 ? 4.253 -7.382 7.333 1.00 81.44 102 ASP A C 1
ATOM 822 O O . ASP A 1 102 ? 4.000 -6.894 6.227 1.00 81.44 102 ASP A O 1
ATOM 826 N N . PRO A 1 103 ? 5.503 -7.356 7.829 1.00 85.00 103 PRO A N 1
ATOM 827 C CA . PRO A 1 103 ? 6.630 -6.868 7.047 1.00 85.00 103 PRO A CA 1
ATOM 828 C C . PRO A 1 103 ? 6.659 -7.502 5.653 1.00 85.00 103 PRO A C 1
ATOM 830 O O . PRO A 1 103 ? 6.576 -8.723 5.511 1.00 85.00 103 PRO A O 1
ATOM 833 N N . TYR A 1 104 ? 6.782 -6.664 4.625 1.00 87.00 104 TYR A N 1
ATOM 834 C CA . TYR A 1 104 ? 6.639 -7.086 3.238 1.00 87.00 104 TYR A CA 1
ATOM 835 C C . TYR A 1 104 ? 7.724 -6.500 2.330 1.00 87.00 104 TYR A C 1
ATOM 837 O O . TYR A 1 104 ? 8.329 -5.464 2.622 1.00 87.00 104 TYR A O 1
ATOM 845 N N . LEU A 1 105 ? 7.962 -7.170 1.203 1.00 89.50 105 LEU A N 1
ATOM 846 C CA . LEU A 1 105 ? 8.786 -6.686 0.100 1.00 89.50 105 LEU A CA 1
ATOM 847 C C . LEU A 1 105 ? 7.880 -6.188 -1.020 1.00 89.50 105 LEU A C 1
ATOM 849 O O . LEU A 1 105 ? 6.924 -6.855 -1.405 1.00 89.50 105 LEU A O 1
ATOM 853 N N . SER A 1 106 ? 8.192 -5.019 -1.571 1.00 88.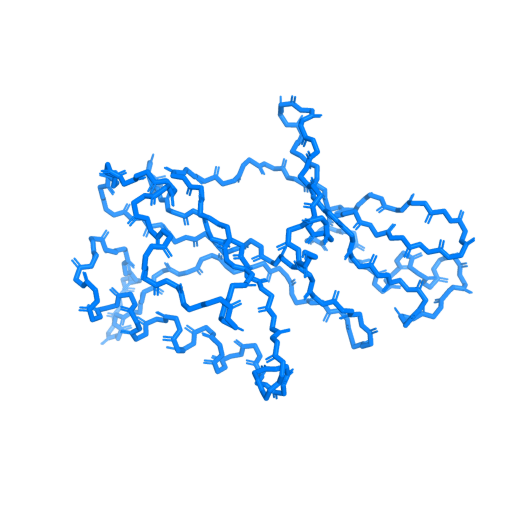94 106 SER A N 1
ATOM 854 C CA . SER A 1 106 ? 7.589 -4.582 -2.827 1.00 88.94 106 SER A CA 1
ATOM 855 C C . SER A 1 106 ? 8.286 -5.279 -3.986 1.00 88.94 106 SER A C 1
ATOM 857 O O . SER A 1 106 ? 9.515 -5.253 -4.071 1.00 88.94 106 SER A O 1
ATOM 859 N N . VAL A 1 107 ? 7.497 -5.893 -4.863 1.00 89.88 107 VAL A N 1
ATOM 860 C CA . VAL A 1 107 ? 7.977 -6.656 -6.014 1.00 89.88 107 VAL A CA 1
ATOM 861 C C . VAL A 1 107 ? 7.846 -5.796 -7.265 1.00 89.88 107 VAL A C 1
ATOM 863 O O . VAL A 1 107 ? 6.751 -5.348 -7.613 1.00 89.88 107 VAL A O 1
ATOM 866 N N . PHE A 1 108 ? 8.965 -5.568 -7.943 1.00 89.31 108 PHE A N 1
ATOM 867 C CA . PHE A 1 108 ? 9.063 -4.780 -9.164 1.00 89.31 108 PHE A CA 1
ATOM 868 C C . PHE A 1 108 ? 9.546 -5.644 -10.317 1.00 89.31 108 PHE A C 1
ATOM 870 O O . PHE A 1 108 ? 10.507 -6.395 -10.176 1.00 89.31 108 PHE A O 1
ATOM 877 N N . GLN A 1 109 ? 8.916 -5.494 -11.473 1.00 89.81 109 GLN A N 1
ATOM 878 C CA . GLN A 1 109 ? 9.409 -6.039 -12.724 1.00 89.81 109 GLN A CA 1
ATOM 879 C C . GLN A 1 109 ? 10.235 -4.978 -13.452 1.00 89.81 109 GLN A C 1
ATOM 881 O O . GLN A 1 109 ? 9.792 -3.838 -13.596 1.00 89.81 109 GLN A O 1
ATOM 886 N N . THR A 1 110 ? 11.435 -5.363 -13.884 1.00 90.00 110 THR A N 1
ATOM 887 C CA . THR A 1 110 ? 12.379 -4.531 -14.645 1.00 90.00 110 THR A CA 1
ATOM 888 C C . THR A 1 110 ? 12.922 -5.311 -15.849 1.00 90.00 110 THR A C 1
ATOM 890 O O . THR A 1 110 ? 12.809 -6.542 -15.865 1.00 90.00 110 THR A O 1
ATOM 893 N N . PRO A 1 111 ? 13.585 -4.658 -16.824 1.00 89.31 111 PRO A N 1
ATOM 894 C CA . PRO A 1 111 ? 14.244 -5.353 -17.932 1.00 89.31 111 PRO A CA 1
ATOM 895 C C . PRO A 1 111 ? 15.323 -6.347 -17.482 1.00 89.31 111 PRO A C 1
ATOM 897 O O . PRO A 1 111 ? 15.597 -7.315 -18.184 1.00 89.31 111 PRO A O 1
ATOM 900 N N . LYS A 1 112 ? 15.931 -6.131 -16.305 1.00 89.38 112 LYS A N 1
ATOM 901 C CA . LYS A 1 112 ? 16.967 -7.009 -15.734 1.00 89.38 112 LYS A CA 1
ATOM 902 C C . LYS A 1 112 ? 16.401 -8.158 -14.896 1.00 89.38 112 LYS A C 1
ATOM 904 O O . LYS A 1 112 ? 17.165 -9.001 -14.435 1.00 89.38 112 LYS A O 1
ATOM 909 N N . GLY A 1 113 ? 15.084 -8.201 -14.699 1.00 90.69 113 GLY A N 1
ATOM 910 C CA . GLY A 1 113 ? 14.403 -9.214 -13.899 1.00 90.69 113 GLY A CA 1
ATOM 911 C C . GLY A 1 113 ? 13.562 -8.622 -12.771 1.00 90.69 113 GLY A C 1
ATOM 912 O O . GLY A 1 113 ? 13.173 -7.451 -12.792 1.00 90.69 113 GLY A O 1
ATOM 913 N N . VAL A 1 114 ? 13.250 -9.463 -11.785 1.00 91.56 114 VAL A N 1
ATOM 914 C CA . VAL A 1 114 ? 12.382 -9.111 -10.656 1.00 91.56 114 VAL A CA 1
ATOM 915 C C . VAL A 1 114 ? 13.213 -8.574 -9.492 1.00 91.56 114 VAL A C 1
ATOM 917 O O . VAL A 1 114 ? 14.139 -9.235 -9.027 1.00 91.56 114 VAL A O 1
ATOM 920 N N . LEU A 1 115 ? 12.849 -7.396 -8.987 1.00 91.75 115 LEU A N 1
ATOM 921 C CA . LEU A 1 115 ? 13.433 -6.788 -7.794 1.00 91.75 115 LEU A CA 1
ATOM 922 C C . LEU A 1 115 ? 12.457 -6.883 -6.625 1.00 91.75 115 LEU A C 1
ATOM 924 O O . LEU A 1 115 ? 11.296 -6.503 -6.746 1.00 91.75 115 LEU A O 1
ATOM 928 N N . LYS A 1 116 ? 12.942 -7.345 -5.473 1.00 92.12 116 LYS A N 1
ATOM 929 C CA . LYS A 1 116 ? 12.177 -7.422 -4.224 1.00 92.12 116 LYS A CA 1
ATOM 930 C C . LYS A 1 116 ? 12.823 -6.501 -3.201 1.00 92.12 116 LYS A C 1
ATOM 932 O O . LYS A 1 116 ? 13.965 -6.730 -2.812 1.00 92.12 116 LYS A O 1
ATOM 937 N N . LEU A 1 117 ? 12.124 -5.440 -2.803 1.00 90.19 117 LEU A N 1
ATOM 938 C CA . LEU A 1 117 ? 12.720 -4.342 -2.038 1.00 90.19 117 LEU A CA 1
ATOM 939 C C . LEU A 1 117 ? 11.880 -3.960 -0.821 1.00 90.19 117 LEU A C 1
ATOM 941 O O . LEU A 1 117 ? 10.664 -3.775 -0.922 1.00 90.19 117 LEU A O 1
ATOM 945 N N . GLN A 1 118 ? 12.544 -3.740 0.317 1.00 88.81 118 GLN A N 1
ATOM 946 C CA . GLN A 1 118 ? 11.959 -2.994 1.435 1.00 88.81 118 GLN A CA 1
ATOM 947 C C . GLN A 1 118 ? 12.043 -1.507 1.095 1.00 88.81 118 GLN A C 1
ATOM 949 O O . GLN A 1 118 ? 13.062 -0.866 1.359 1.00 88.81 118 GLN A O 1
ATOM 954 N N . LEU A 1 119 ? 10.986 -0.963 0.482 1.00 82.81 119 LEU A N 1
ATOM 955 C CA . LEU A 1 119 ? 10.972 0.418 -0.018 1.00 82.81 119 LEU A CA 1
ATOM 956 C C . LEU A 1 119 ? 11.387 1.446 1.038 1.00 82.81 119 LEU A C 1
ATOM 958 O O . LEU A 1 119 ? 12.147 2.353 0.718 1.00 82.81 119 LEU A O 1
ATOM 962 N N . GLU A 1 120 ? 10.955 1.259 2.285 1.00 79.69 120 GLU A N 1
ATOM 963 C CA . GLU A 1 120 ? 11.263 2.154 3.407 1.00 79.69 120 GLU A CA 1
ATOM 964 C C . GLU A 1 120 ? 12.757 2.198 3.764 1.00 79.69 120 GLU A C 1
ATOM 966 O O . GLU A 1 120 ? 13.240 3.213 4.256 1.00 79.69 120 GLU A O 1
ATOM 971 N N . LYS A 1 121 ? 13.502 1.110 3.522 1.00 85.06 121 LYS A N 1
ATOM 972 C CA . LYS A 1 121 ? 14.923 1.003 3.897 1.00 85.06 121 LYS A CA 1
ATOM 973 C C . LYS A 1 121 ? 15.870 1.220 2.729 1.00 85.06 121 LYS A C 1
ATOM 975 O O . LYS A 1 121 ? 16.918 1.836 2.887 1.00 85.06 121 LYS A O 1
ATOM 980 N N . GLN A 1 122 ? 15.540 0.643 1.579 1.00 85.31 122 GLN A N 1
ATOM 981 C CA . GLN A 1 122 ? 16.451 0.572 0.439 1.00 85.31 122 GLN A CA 1
ATOM 982 C C . GLN A 1 122 ? 16.191 1.695 -0.567 1.00 85.31 122 GLN A C 1
ATOM 984 O O . GLN A 1 122 ? 17.144 2.201 -1.152 1.00 85.31 122 GLN A O 1
ATOM 989 N N . GLY A 1 123 ? 14.932 2.125 -0.717 1.00 85.94 123 GLY A N 1
ATOM 990 C CA . GLY A 1 123 ? 14.511 3.133 -1.690 1.00 85.94 123 GLY A CA 1
ATOM 991 C C . GLY A 1 123 ? 14.658 2.664 -3.144 1.00 85.94 123 GLY A C 1
ATOM 992 O O . GLY A 1 123 ? 15.743 2.320 -3.599 1.00 85.94 123 GLY A O 1
ATOM 993 N N . LEU A 1 124 ? 13.573 2.696 -3.924 1.00 85.88 124 LEU A N 1
ATOM 994 C CA . LEU A 1 124 ? 13.603 2.195 -5.306 1.00 85.88 124 LEU A CA 1
ATOM 995 C C . LEU A 1 124 ? 14.597 2.957 -6.198 1.00 85.88 124 LEU A C 1
ATOM 997 O O . LEU A 1 124 ? 15.365 2.329 -6.915 1.00 85.88 124 LEU A O 1
ATOM 1001 N N . LYS A 1 125 ? 14.621 4.296 -6.132 1.00 86.12 125 LYS A N 1
ATOM 1002 C CA . LYS A 1 125 ? 15.502 5.117 -6.982 1.00 86.12 125 LYS A CA 1
ATOM 1003 C C . LYS A 1 125 ? 16.976 4.735 -6.820 1.00 86.12 125 LYS A C 1
ATOM 1005 O O . LYS A 1 125 ? 17.657 4.524 -7.811 1.00 86.12 125 LYS A O 1
ATOM 1010 N N . LYS A 1 126 ? 17.429 4.589 -5.573 1.00 88.06 126 LYS A N 1
ATOM 1011 C CA . LYS A 1 126 ? 18.814 4.230 -5.254 1.00 88.06 126 LYS A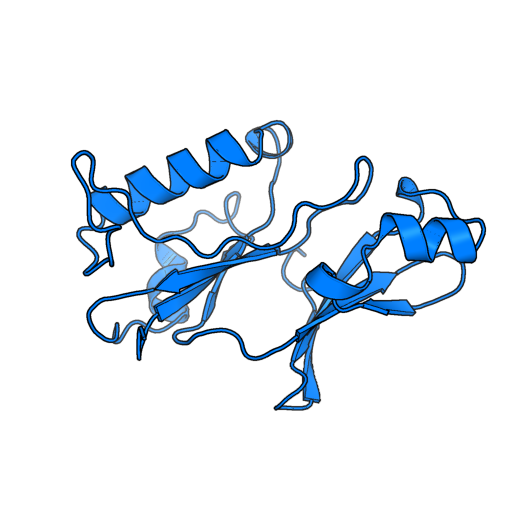 CA 1
ATOM 1012 C C . LYS A 1 126 ? 19.209 2.900 -5.904 1.00 88.06 126 LYS A C 1
ATOM 1014 O O . LYS A 1 126 ? 20.249 2.812 -6.540 1.00 88.06 126 LYS A O 1
ATOM 1019 N N . VAL A 1 127 ? 18.345 1.894 -5.783 1.00 88.75 127 VAL A N 1
ATOM 1020 C CA . VAL A 1 127 ? 18.583 0.555 -6.339 1.00 88.75 127 VAL A CA 1
ATOM 1021 C C . VAL A 1 127 ? 18.584 0.571 -7.871 1.00 88.75 127 VAL A C 1
ATOM 1023 O O . VAL A 1 127 ? 19.379 -0.130 -8.493 1.00 88.75 127 VAL A O 1
ATOM 1026 N N . LEU A 1 128 ? 17.710 1.365 -8.496 1.00 89.12 128 LEU A N 1
ATOM 1027 C CA . LEU A 1 128 ? 17.698 1.513 -9.954 1.00 89.12 128 LEU A CA 1
ATOM 1028 C C . LEU A 1 128 ? 18.960 2.215 -10.464 1.00 89.12 128 LEU A C 1
ATOM 1030 O O . LEU A 1 128 ? 19.544 1.749 -11.441 1.00 89.12 128 LEU A O 1
ATOM 1034 N N . ASP A 1 129 ? 19.419 3.262 -9.774 1.00 89.50 129 ASP A N 1
ATOM 1035 C CA . ASP A 1 129 ? 20.653 3.979 -10.112 1.00 89.50 129 ASP A CA 1
ATOM 1036 C C . ASP A 1 129 ? 21.877 3.040 -10.033 1.00 89.50 129 ASP A C 1
ATOM 1038 O O . ASP A 1 129 ? 22.692 3.004 -10.956 1.00 89.50 129 ASP A O 1
ATOM 1042 N N . GLU A 1 130 ? 21.965 2.203 -8.990 1.00 91.69 130 GLU A N 1
ATOM 1043 C CA . GLU A 1 130 ? 23.002 1.162 -8.842 1.00 91.69 130 GLU A CA 1
ATOM 1044 C C . GLU A 1 130 ? 22.976 0.142 -9.992 1.00 91.69 130 GLU A C 1
ATOM 1046 O O . GLU A 1 130 ? 24.015 -0.356 -10.426 1.00 91.69 130 GLU A O 1
ATOM 1051 N N . 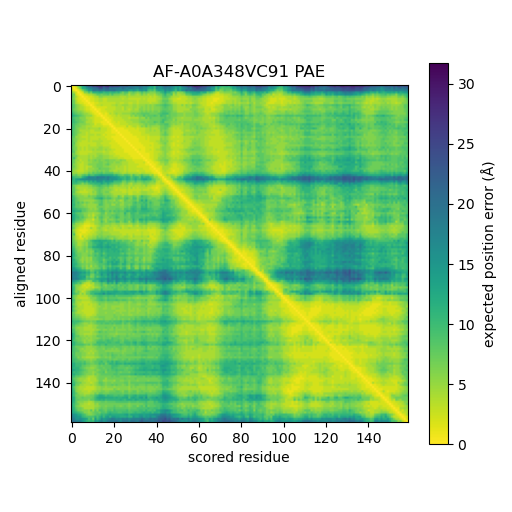GLN A 1 131 ? 21.788 -0.143 -10.525 1.00 89.75 131 GLN A N 1
ATOM 1052 C CA . GLN A 1 131 ? 21.602 -1.026 -11.671 1.00 89.75 131 GLN A CA 1
ATOM 1053 C C . GLN A 1 131 ? 21.646 -0.295 -13.017 1.00 89.75 131 GLN A C 1
ATOM 1055 O O . GLN A 1 131 ? 21.442 -0.949 -14.038 1.00 89.75 131 GLN A O 1
ATOM 1060 N N . GLN A 1 132 ? 21.937 1.009 -13.065 1.00 91.31 132 GLN A N 1
ATOM 1061 C CA . GLN A 1 132 ? 21.922 1.819 -14.292 1.00 91.31 132 GLN A CA 1
ATOM 1062 C C . GLN A 1 132 ? 20.592 1.716 -15.066 1.00 91.31 132 GLN A C 1
ATOM 1064 O O . GLN A 1 132 ? 20.579 1.661 -16.296 1.00 91.31 132 GLN A O 1
ATOM 1069 N N . LEU A 1 133 ? 19.474 1.650 -14.340 1.00 88.06 133 LEU A N 1
ATOM 1070 C CA . LEU A 1 133 ? 18.116 1.590 -14.879 1.00 88.06 133 LEU A CA 1
ATOM 1071 C C . LEU A 1 133 ? 17.372 2.900 -14.615 1.00 88.06 133 LEU A C 1
ATOM 1073 O O . LEU A 1 133 ? 17.597 3.582 -13.616 1.00 88.06 133 LEU A O 1
ATOM 1077 N N . LYS A 1 134 ? 16.448 3.247 -15.505 1.00 87.31 134 LYS A N 1
ATOM 1078 C CA . LYS A 1 134 ? 15.604 4.436 -15.390 1.00 87.31 134 LYS A CA 1
ATOM 1079 C C . LYS A 1 134 ? 14.322 4.122 -14.603 1.00 87.31 134 LYS A C 1
ATOM 1081 O O . LYS A 1 134 ? 13.815 3.004 -14.674 1.00 87.31 134 LYS A O 1
ATOM 1086 N N . PRO A 1 135 ? 13.724 5.101 -13.896 1.00 81.12 135 PRO A N 1
ATOM 1087 C CA . PRO A 1 135 ? 12.533 4.874 -13.068 1.00 81.12 135 PRO A CA 1
ATOM 1088 C C . PRO A 1 135 ? 11.334 4.257 -13.798 1.00 81.12 135 PRO A C 1
ATOM 1090 O O . PRO A 1 135 ? 10.673 3.384 -13.249 1.00 81.12 135 PRO A O 1
ATOM 1093 N N . TRP A 1 136 ? 11.078 4.664 -15.043 1.00 82.44 136 TRP A N 1
ATOM 1094 C CA . TRP A 1 136 ? 9.961 4.156 -15.852 1.00 82.44 136 TRP A CA 1
ATOM 1095 C C . TRP A 1 136 ? 10.178 2.741 -16.403 1.00 82.44 136 TRP A C 1
ATOM 1097 O O . TRP A 1 136 ? 9.274 2.173 -17.007 1.00 82.44 136 TRP A O 1
ATOM 1107 N N . GLU A 1 137 ? 11.363 2.160 -16.212 1.00 83.69 137 GLU A N 1
ATOM 1108 C CA . GLU A 1 137 ? 11.633 0.761 -16.552 1.00 83.69 137 GLU A CA 1
ATOM 1109 C C . GLU A 1 137 ? 11.181 -0.190 -15.434 1.00 83.69 137 GLU A C 1
ATOM 1111 O O . GLU A 1 137 ? 11.141 -1.401 -15.637 1.00 83.69 137 GLU A O 1
ATOM 1116 N N . ALA A 1 138 ? 10.822 0.336 -14.259 1.00 86.38 138 ALA A N 1
ATOM 1117 C CA . ALA A 1 138 ? 10.347 -0.447 -13.129 1.00 86.38 138 ALA A CA 1
ATOM 1118 C C . ALA A 1 138 ? 8.828 -0.325 -12.964 1.00 86.38 138 ALA A C 1
ATOM 1120 O O . ALA A 1 138 ? 8.287 0.760 -12.756 1.00 86.38 138 ALA A O 1
ATOM 1121 N N . THR A 1 139 ? 8.137 -1.464 -12.974 1.00 86.00 139 THR A N 1
ATOM 1122 C CA . THR A 1 139 ? 6.698 -1.545 -12.682 1.00 86.00 139 THR A CA 1
ATOM 1123 C C . THR A 1 139 ? 6.481 -2.353 -11.412 1.00 86.00 139 THR A C 1
ATOM 1125 O O . THR A 1 139 ? 6.958 -3.483 -11.320 1.00 86.00 139 THR A O 1
ATOM 1128 N N . LYS A 1 140 ? 5.768 -1.809 -10.418 1.00 85.75 140 LYS A N 1
ATOM 1129 C CA . LYS A 1 140 ? 5.391 -2.582 -9.225 1.00 85.75 140 LYS A CA 1
ATOM 1130 C C . LYS A 1 140 ? 4.351 -3.618 -9.630 1.00 85.75 140 LYS A C 1
ATOM 1132 O O . LYS A 1 140 ? 3.282 -3.226 -10.067 1.00 85.75 140 LYS A O 1
ATOM 1137 N N . VAL A 1 141 ? 4.641 -4.903 -9.466 1.00 86.50 141 VAL A N 1
ATOM 1138 C CA . VAL A 1 141 ? 3.747 -6.002 -9.877 1.00 86.50 141 VAL A CA 1
ATOM 1139 C C . VAL A 1 141 ? 3.115 -6.731 -8.697 1.00 86.50 141 VAL A C 1
ATOM 1141 O O . VAL A 1 141 ? 2.085 -7.372 -8.852 1.00 86.50 141 VAL A O 1
ATOM 1144 N N . GLY A 1 142 ? 3.674 -6.603 -7.495 1.00 86.94 142 GLY A N 1
ATOM 1145 C CA . GLY A 1 142 ? 3.138 -7.315 -6.343 1.00 86.94 142 GLY A CA 1
ATOM 1146 C C . GLY A 1 142 ? 3.791 -6.939 -5.028 1.00 86.94 142 GLY A C 1
ATOM 1147 O O . GLY A 1 142 ? 4.626 -6.029 -4.946 1.00 86.94 142 GLY A O 1
ATOM 1148 N N . ILE A 1 143 ? 3.387 -7.663 -3.993 1.00 87.25 143 ILE A N 1
ATOM 1149 C CA . ILE A 1 143 ? 3.952 -7.607 -2.650 1.00 87.25 143 ILE A CA 1
ATOM 1150 C C . ILE A 1 143 ? 4.157 -9.034 -2.138 1.00 87.25 143 ILE A C 1
ATOM 1152 O O . ILE A 1 143 ? 3.318 -9.901 -2.350 1.00 87.25 143 ILE A O 1
ATOM 1156 N N . GLU A 1 144 ? 5.260 -9.276 -1.440 1.00 88.44 144 GLU A N 1
ATOM 1157 C CA . GLU A 1 144 ? 5.552 -10.556 -0.792 1.00 88.44 144 GLU A CA 1
ATOM 1158 C C . GLU A 1 144 ? 5.630 -10.369 0.721 1.00 88.44 144 GLU A C 1
ATOM 1160 O O . GLU A 1 144 ? 6.397 -9.537 1.212 1.00 88.44 144 GLU A O 1
ATOM 1165 N N . ILE A 1 145 ? 4.823 -11.130 1.459 1.00 87.56 145 ILE A N 1
ATOM 1166 C CA . ILE A 1 145 ? 4.783 -11.094 2.919 1.00 87.56 145 ILE A CA 1
ATOM 1167 C C . ILE A 1 145 ? 5.935 -11.946 3.460 1.00 87.56 145 ILE A C 1
ATOM 1169 O O . ILE A 1 145 ? 6.011 -13.144 3.200 1.00 87.56 145 ILE A O 1
ATOM 1173 N N . ILE A 1 146 ? 6.829 -11.332 4.239 1.00 85.94 146 I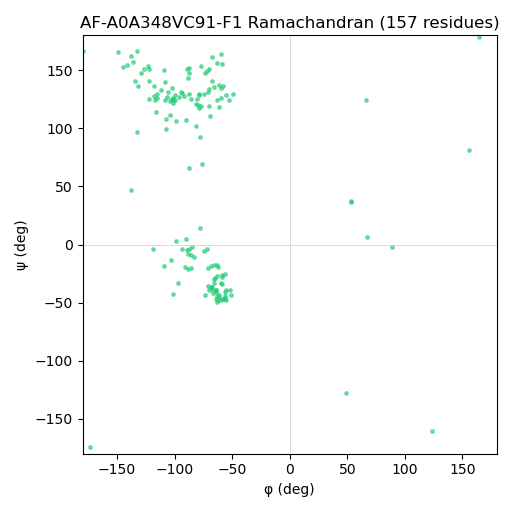LE A N 1
ATOM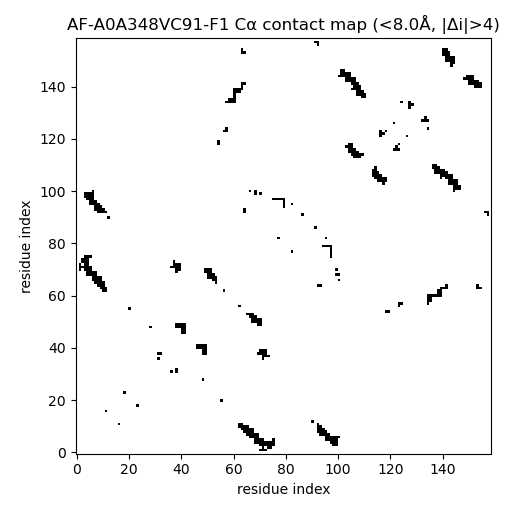 1174 C CA . ILE A 1 146 ? 8.073 -11.969 4.701 1.00 85.94 146 ILE A CA 1
ATOM 1175 C C . ILE A 1 146 ? 7.786 -13.072 5.726 1.00 85.94 146 ILE A C 1
ATOM 1177 O O . ILE A 1 146 ? 8.433 -14.114 5.704 1.00 85.94 146 ILE A O 1
ATOM 1181 N N . SER A 1 147 ? 6.828 -12.848 6.627 1.00 84.88 147 SER A N 1
ATOM 1182 C CA . SER A 1 147 ? 6.489 -13.781 7.712 1.00 84.88 147 SER A CA 1
ATOM 1183 C C . SER A 1 147 ? 5.794 -15.052 7.222 1.00 84.88 147 SER A C 1
ATOM 1185 O O . SER A 1 147 ? 6.016 -16.118 7.790 1.00 84.88 147 SER A O 1
ATOM 1187 N N . SER A 1 148 ? 4.956 -14.950 6.188 1.00 81.25 148 SER A N 1
ATOM 1188 C CA . SER A 1 148 ? 4.155 -16.066 5.674 1.00 81.25 148 SER A CA 1
ATOM 1189 C C . SER A 1 148 ? 4.704 -16.680 4.385 1.00 81.25 148 SER A C 1
ATOM 1191 O O . SER A 1 148 ? 4.247 -17.747 3.985 1.00 81.25 148 SER A O 1
ATOM 1193 N N . GLY A 1 149 ? 5.645 -16.011 3.706 1.00 81.75 149 GLY A N 1
ATOM 1194 C CA . GLY A 1 149 ? 6.129 -16.404 2.378 1.00 81.75 149 GLY A CA 1
ATOM 1195 C C . GLY A 1 149 ? 5.078 -16.261 1.269 1.00 81.75 149 GLY A C 1
ATOM 1196 O O . GLY A 1 149 ? 5.308 -16.685 0.137 1.00 81.75 149 GLY A O 1
ATOM 1197 N N . GLN A 1 150 ? 3.912 -15.683 1.571 1.00 83.75 150 GLN A N 1
ATOM 1198 C CA . GLN A 1 150 ? 2.826 -15.531 0.613 1.00 83.75 150 GLN A CA 1
ATOM 1199 C C . GLN A 1 150 ? 3.093 -14.349 -0.322 1.00 83.75 150 GLN A C 1
ATOM 1201 O O . GLN A 1 150 ? 3.353 -13.228 0.121 1.00 83.75 150 GLN A O 1
ATOM 1206 N N . THR A 1 151 ? 2.973 -14.590 -1.628 1.00 83.31 151 THR A N 1
ATOM 1207 C CA . THR A 1 151 ? 3.007 -13.530 -2.642 1.00 83.31 151 THR A CA 1
ATOM 1208 C C . THR A 1 151 ? 1.588 -13.093 -2.983 1.00 83.31 151 THR A C 1
ATOM 1210 O O . THR A 1 151 ? 0.721 -13.920 -3.260 1.00 83.31 151 THR A O 1
ATOM 1213 N N . ILE A 1 152 ? 1.366 -11.783 -2.972 1.00 81.62 152 ILE A N 1
ATOM 1214 C CA . ILE A 1 152 ? 0.144 -11.124 -3.421 1.00 81.62 152 ILE A CA 1
ATOM 1215 C C . ILE A 1 152 ? 0.475 -10.429 -4.742 1.00 81.62 152 ILE A C 1
ATOM 1217 O O . ILE A 1 152 ? 1.208 -9.435 -4.768 1.00 81.62 152 ILE A O 1
ATOM 1221 N N . ASP A 1 153 ? -0.047 -10.972 -5.841 1.00 79.19 153 ASP A N 1
ATOM 1222 C CA . ASP A 1 153 ? 0.046 -10.347 -7.159 1.00 79.19 153 ASP A CA 1
ATOM 1223 C C . ASP A 1 153 ? -1.007 -9.238 -7.264 1.00 79.19 153 ASP A C 1
ATOM 1225 O O . ASP A 1 153 ? -2.203 -9.477 -7.104 1.00 79.19 153 ASP A O 1
ATOM 1229 N N . LEU A 1 154 ? -0.547 -8.009 -7.491 1.00 75.56 154 LEU A N 1
ATOM 1230 C CA . LEU A 1 154 ? -1.407 -6.834 -7.607 1.00 75.56 154 LEU A CA 1
ATOM 1231 C C . LEU A 1 154 ? -1.842 -6.577 -9.052 1.00 75.56 154 LEU A C 1
ATOM 1233 O O . LEU A 1 154 ? -2.822 -5.873 -9.284 1.00 75.56 154 LEU A O 1
ATOM 1237 N N . LYS A 1 155 ? -1.120 -7.132 -10.027 1.00 71.75 155 LYS A N 1
ATOM 1238 C CA . LYS A 1 155 ? -1.450 -7.027 -11.445 1.00 71.75 155 LYS A CA 1
ATOM 1239 C C . LYS A 1 155 ? -2.654 -7.905 -11.780 1.00 71.75 155 LYS A C 1
ATOM 1241 O O . LYS A 1 155 ? -3.577 -7.418 -12.416 1.00 71.75 155 LYS A O 1
ATOM 1246 N N . ALA A 1 156 ? -2.683 -9.134 -11.264 1.00 63.81 156 ALA A N 1
ATOM 1247 C CA . ALA A 1 156 ? -3.811 -10.056 -11.431 1.00 63.81 156 ALA A CA 1
ATOM 1248 C C . ALA A 1 156 ? -5.125 -9.556 -10.795 1.00 63.81 156 ALA A C 1
ATOM 1250 O O . ALA A 1 156 ? -6.192 -10.062 -11.113 1.00 63.81 156 ALA A O 1
ATOM 1251 N N . LEU A 1 157 ? -5.055 -8.577 -9.886 1.00 59.75 157 LEU A N 1
ATOM 1252 C CA . LEU A 1 157 ? -6.224 -7.953 -9.253 1.00 59.75 157 LEU A CA 1
ATOM 1253 C C . LEU A 1 157 ? -6.828 -6.810 -10.085 1.00 59.75 157 LEU A C 1
ATOM 1255 O O . LEU A 1 157 ? -7.793 -6.191 -9.640 1.00 59.75 157 LEU A O 1
ATOM 1259 N N . ALA A 1 158 ? -6.230 -6.486 -11.233 1.00 53.69 158 ALA A N 1
ATOM 1260 C CA . ALA A 1 158 ? -6.629 -5.363 -12.071 1.00 53.69 158 ALA A CA 1
ATOM 1261 C C . ALA A 1 158 ? -7.085 -5.744 -13.487 1.00 53.69 158 ALA A C 1
ATOM 1263 O O . ALA A 1 158 ? -7.474 -4.840 -14.229 1.00 53.69 158 ALA A O 1
ATOM 1264 N N . ASP A 1 159 ? -7.001 -7.032 -13.833 1.00 50.22 159 ASP A N 1
ATOM 1265 C CA . ASP A 1 159 ? -7.581 -7.638 -15.039 1.00 50.22 159 ASP A CA 1
ATOM 1266 C C . ASP A 1 159 ? -8.950 -8.253 -14.693 1.00 50.22 159 ASP A C 1
ATOM 1268 O O . ASP A 1 159 ? -9.865 -8.177 -15.546 1.00 50.22 159 ASP A O 1
#

Nearest PDB structures (foldseek):
  8d8k-assembly1_F  TM=3.543E-01  e=4.396E-01  Saccharomyces cerevisiae
  3r1m-assembly1_A  TM=3.014E-01  e=4.940E-01  Sulfurisphaera tokodaii str. 7
  4v4i-assembly1_g  TM=3.473E-01  e=8.354E-01  Thermus thermophilus HB27
  7mp7-assembly1_A  TM=4.240E-01  e=3.198E+00  Thermus thermophilus
  7pkq-assembly1_f  TM=3.560E-01  e=1.683E+00  Chlamydomonas reinhardtii

Mean predicted aligned error: 7.53 Å

Foldseek 3Di:
DQPWWKKKWAFQDDPSNPDDPVVVVVVVQVVCVVVVAQFDWDPDPDTGTDKDFDDDADPQEGRLIGIIITRGPDFDPDDQVNCVVVADPRRDPMGMDRGDQAQKWFWKQAPVGIDTHPCVPCNPVNVCVVVVHDSNRIYGQWMARPVPRDIGGSPVSND

Secondary structure (DSSP, 8-state):
--SEEEEEEE---GGGGGS-HHHHHHHHHHHHHHTT--B-B-SSSS--B--B-PPPPPTT---S-EEEEEEESS-----HHHHGGGS-TTT---EEESSPPPSEEEEEEETTEEEEE-HHHH-HHHHHHHTT--GGG-EEEEEEETTT--EEESSTT--

pLDDT: mean 78.12, std 9.37, range [49.19, 92.12]

Sequence (159 aa):
MAHAGLTIFFRKMDVSAWLSYKDYVRHISYGLIRANLPLLYTEGFQERILLQTPSALPLGVSSLGEPFFIPMKESLKVRAEELKPFFSSHEMPVLVLSYKLDPYLSVFQTPKGVLKLQLEKQGLKKVLDEQQLKPWEATKVGIEIISSGQTIDLKALAD

Solvent-accessible surface area (backbone atoms only — not comparable to full-atom values): 9288 Å² total; per-residue (Å²): 129,73,91,27,20,40,19,35,25,39,39,62,56,78,79,54,55,75,54,52,70,67,55,50,56,50,52,52,51,53,52,47,58,75,66,68,57,61,62,34,60,46,91,63,100,72,71,40,75,47,69,48,68,64,74,83,76,60,78,66,42,59,63,46,48,52,57,32,35,37,42,18,75,54,74,71,94,62,56,57,75,77,51,51,85,80,47,52,87,88,68,53,38,65,49,61,40,73,38,68,77,65,66,52,29,45,28,26,42,36,95,92,44,79,46,76,36,46,55,86,80,63,36,66,66,59,55,30,55,77,66,76,47,60,55,67,54,36,38,49,41,29,38,33,32,66,87,78,70,47,73,47,63,32,56,78,62,70,114

Radius of gyration: 16.36 Å; Cα contacts (8 Å, |Δi|>4): 262; chains: 1; bounding box: 44×37×39 Å